Protein AF-A0A1C3NSG8-F1 (afdb_monomer_lite)

Organism: NCBI:txid56449

Sequence (57 aa):
MTRGRKRRFNPNIPGHIEQEALPKGIYWENGRWYMLADHPEGGRQVKRTVAFRSARL

Foldseek 3Di:
DPPPDDDDDDPPQPPVDDPNPDDPQWDDDPQFIWGFDADPVGDGTDTHTDGGNPDDD

Structure (mmCIF, N/CA/C/O backbone):
data_AF-A0A1C3NSG8-F1
#
_entry.id   AF-A0A1C3NSG8-F1
#
loop_
_atom_site.group_PDB
_atom_site.id
_atom_site.type_symbol
_atom_site.label_atom_id
_atom_site.label_alt_id
_atom_site.label_comp_id
_atom_site.label_asym_id
_atom_site.label_entity_id
_atom_site.label_seq_id
_atom_site.pdbx_PDB_ins_code
_atom_site.Cartn_x
_atom_site.Cartn_y
_atom_site.Cartn_z
_atom_site.occupancy
_atom_site.B_iso_or_equiv
_atom_site.auth_seq_id
_atom_site.auth_comp_id
_atom_site.auth_asym_id
_atom_site.auth_atom_id
_atom_site.pdbx_PDB_model_num
ATOM 1 N N . MET A 1 1 ? 20.222 -13.627 11.373 1.00 46.00 1 MET A N 1
ATOM 2 C CA . MET A 1 1 ? 18.939 -13.230 10.747 1.00 46.00 1 MET A CA 1
ATOM 3 C C . MET A 1 1 ? 18.862 -11.712 10.727 1.00 46.00 1 MET A C 1
ATOM 5 O O . MET A 1 1 ? 18.646 -11.114 11.774 1.00 46.00 1 MET A O 1
ATOM 9 N N . THR A 1 2 ? 19.133 -11.072 9.589 1.00 49.44 2 THR A N 1
ATOM 10 C CA . THR A 1 2 ? 19.197 -9.606 9.493 1.00 49.44 2 THR A CA 1
ATOM 11 C C . THR A 1 2 ? 17.858 -9.010 9.920 1.00 49.44 2 THR A C 1
ATOM 13 O O . THR A 1 2 ? 16.829 -9.238 9.283 1.00 49.44 2 THR A O 1
ATOM 16 N N . ARG A 1 3 ? 17.850 -8.312 11.060 1.00 58.25 3 ARG A N 1
ATOM 17 C CA . ARG A 1 3 ? 16.649 -7.717 11.647 1.00 58.25 3 ARG A CA 1
ATOM 18 C C . ARG A 1 3 ? 16.236 -6.557 10.746 1.00 58.25 3 ARG A C 1
ATOM 20 O O . ARG A 1 3 ? 16.756 -5.454 10.869 1.00 58.25 3 ARG A O 1
ATOM 27 N N . GLY A 1 4 ? 15.362 -6.839 9.781 1.00 65.94 4 GLY A N 1
ATOM 28 C CA . GLY A 1 4 ? 14.810 -5.822 8.892 1.00 65.94 4 GLY A CA 1
ATOM 29 C C . GLY A 1 4 ? 14.250 -4.648 9.698 1.00 65.94 4 GLY A C 1
ATOM 30 O O . GLY A 1 4 ? 13.748 -4.828 10.812 1.00 65.94 4 GLY A O 1
ATOM 31 N N . ARG A 1 5 ? 14.360 -3.436 9.148 1.00 75.31 5 ARG A N 1
ATOM 32 C CA . ARG A 1 5 ? 13.852 -2.218 9.787 1.00 75.31 5 ARG A CA 1
ATOM 33 C C . ARG A 1 5 ? 12.369 -2.400 10.119 1.00 75.31 5 ARG A C 1
ATOM 35 O O . ARG A 1 5 ? 11.589 -2.771 9.242 1.00 75.31 5 ARG A O 1
ATOM 42 N N . LYS A 1 6 ? 11.984 -2.125 11.372 1.00 76.38 6 LYS A N 1
ATOM 43 C CA . LYS A 1 6 ? 10.569 -2.098 11.772 1.00 76.38 6 LYS A CA 1
ATOM 44 C C . LYS A 1 6 ? 9.802 -1.167 10.833 1.00 76.38 6 LYS A C 1
ATOM 46 O O . LYS A 1 6 ? 10.291 -0.077 10.512 1.00 76.38 6 LYS A O 1
ATOM 51 N N . ARG A 1 7 ? 8.614 -1.592 10.398 1.00 81.38 7 ARG A N 1
ATOM 52 C CA . ARG A 1 7 ? 7.709 -0.710 9.659 1.00 81.38 7 ARG A CA 1
ATOM 53 C C . ARG A 1 7 ? 7.379 0.495 10.529 1.00 81.38 7 ARG A C 1
ATOM 55 O O . ARG A 1 7 ? 7.153 0.360 11.727 1.00 81.38 7 ARG A O 1
ATOM 62 N N . ARG A 1 8 ? 7.411 1.674 9.917 1.00 85.50 8 ARG A N 1
ATOM 63 C CA . ARG A 1 8 ? 6.899 2.897 10.531 1.00 85.50 8 ARG A CA 1
ATOM 64 C C . ARG A 1 8 ? 5.429 3.029 10.166 1.00 85.50 8 ARG A C 1
ATOM 66 O O . ARG A 1 8 ? 5.051 2.629 9.065 1.00 85.50 8 ARG A O 1
ATOM 73 N N . PHE A 1 9 ? 4.650 3.607 11.073 1.00 87.19 9 PHE A N 1
ATOM 74 C CA . PHE A 1 9 ? 3.273 3.988 10.796 1.00 87.19 9 PHE A CA 1
ATOM 75 C C . PHE A 1 9 ? 3.219 4.892 9.559 1.00 87.19 9 PHE A C 1
ATOM 77 O O . PHE A 1 9 ? 3.976 5.861 9.454 1.00 87.19 9 PHE A O 1
ATOM 84 N N . ASN A 1 10 ? 2.345 4.553 8.617 1.00 87.69 10 ASN A N 1
ATOM 85 C CA . ASN A 1 10 ? 2.102 5.321 7.409 1.00 87.69 10 ASN A CA 1
ATOM 86 C C . ASN A 1 10 ? 0.672 5.886 7.459 1.00 87.69 10 ASN A C 1
ATOM 88 O O . ASN A 1 10 ? -0.278 5.112 7.327 1.00 87.69 10 ASN A O 1
ATOM 92 N N . PRO A 1 11 ? 0.492 7.211 7.608 1.00 89.81 11 PRO A N 1
ATOM 93 C CA . PRO A 1 11 ? -0.836 7.824 7.691 1.00 89.81 11 PRO A CA 1
ATOM 94 C C . PRO A 1 11 ? -1.636 7.724 6.382 1.00 89.81 11 PRO A C 1
ATOM 96 O O . PRO A 1 11 ? -2.843 7.933 6.387 1.00 89.81 11 PRO A O 1
ATOM 99 N N . ASN A 1 12 ? -0.990 7.388 5.259 1.00 89.69 12 ASN A N 1
ATOM 100 C CA . ASN A 1 12 ? -1.662 7.246 3.966 1.00 89.69 12 ASN A CA 1
ATOM 101 C C . ASN A 1 12 ? -2.368 5.893 3.797 1.00 89.69 12 ASN A C 1
ATOM 103 O O . ASN A 1 12 ? -3.124 5.721 2.837 1.00 89.69 12 ASN A O 1
ATOM 107 N N . ILE A 1 13 ? -2.084 4.911 4.660 1.00 87.12 13 ILE A N 1
ATOM 108 C CA . ILE A 1 13 ? -2.780 3.619 4.655 1.00 87.12 13 ILE A CA 1
ATOM 109 C C . ILE A 1 13 ? -4.166 3.824 5.287 1.00 87.12 13 ILE A C 1
ATOM 111 O O . ILE A 1 13 ? -4.263 4.503 6.309 1.00 87.12 13 ILE A O 1
ATOM 115 N N . PRO A 1 14 ? -5.248 3.258 4.716 1.00 85.50 14 PRO A N 1
ATOM 116 C CA . PRO A 1 14 ? -6.582 3.384 5.293 1.00 85.50 14 PRO A CA 1
ATOM 117 C C . PRO A 1 14 ? -6.627 2.919 6.756 1.00 85.50 14 PRO A C 1
ATOM 119 O O . PRO A 1 14 ? -6.133 1.842 7.073 1.00 85.50 14 PRO A O 1
ATOM 122 N N . GLY A 1 15 ? -7.249 3.710 7.637 1.00 85.31 15 GLY A N 1
ATOM 123 C CA . GLY A 1 15 ? -7.212 3.479 9.090 1.00 85.31 15 GLY A CA 1
ATOM 124 C C . GLY A 1 15 ? -7.866 2.181 9.579 1.00 85.31 15 GLY A C 1
ATOM 125 O O . GLY A 1 15 ? -7.608 1.765 10.698 1.00 85.31 15 GLY A O 1
ATOM 126 N N . HIS A 1 16 ? -8.670 1.519 8.744 1.00 84.06 16 HIS A N 1
ATOM 127 C CA . HIS A 1 16 ? -9.232 0.197 9.040 1.00 84.06 16 HIS A CA 1
ATOM 128 C C . HIS A 1 16 ? -8.237 -0.957 8.809 1.00 84.06 16 HIS A C 1
ATOM 130 O O . HIS A 1 16 ? -8.579 -2.109 9.048 1.00 84.06 16 HIS A O 1
ATOM 136 N N . ILE A 1 17 ? -7.034 -0.677 8.297 1.00 85.44 17 ILE A N 1
ATOM 137 C CA . ILE A 1 17 ? -5.993 -1.678 8.060 1.00 85.44 17 ILE A CA 1
ATOM 138 C C . ILE A 1 17 ? -5.026 -1.698 9.239 1.00 85.44 17 ILE A C 1
ATOM 140 O O . ILE A 1 17 ? -4.369 -0.702 9.549 1.00 85.44 17 ILE A O 1
ATOM 144 N N . GLU A 1 18 ? -4.868 -2.874 9.833 1.00 87.62 18 GLU A N 1
ATOM 145 C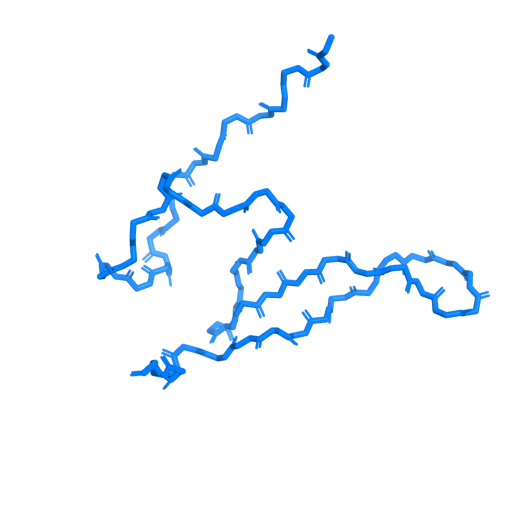 CA . GLU A 1 18 ? -3.859 -3.125 10.853 1.00 87.62 18 GLU A CA 1
ATOM 146 C C . GLU A 1 18 ? -2.457 -3.177 10.219 1.00 87.62 18 GLU A C 1
ATOM 148 O O . GLU A 1 18 ? -2.041 -4.171 9.621 1.00 87.62 18 GLU A O 1
ATOM 153 N N . GLN A 1 19 ? -1.707 -2.075 10.322 1.00 87.38 19 GLN A N 1
ATOM 154 C CA . GLN A 1 19 ? -0.396 -1.944 9.667 1.00 87.38 19 GLN A CA 1
ATOM 155 C C . GLN A 1 19 ? 0.670 -2.888 10.242 1.00 87.38 19 GLN A C 1
ATOM 157 O O . GLN A 1 19 ? 1.624 -3.241 9.541 1.00 87.38 19 GLN A O 1
ATOM 162 N N . GLU A 1 20 ? 0.517 -3.294 11.503 1.00 86.19 20 GLU A N 1
ATOM 163 C CA . GLU A 1 20 ? 1.432 -4.213 12.185 1.00 86.19 20 GLU A CA 1
ATOM 164 C C . GLU A 1 20 ? 1.278 -5.657 11.692 1.00 86.19 20 GLU A C 1
ATOM 166 O O . GLU A 1 20 ? 2.271 -6.379 11.602 1.00 86.19 20 GLU A O 1
ATOM 171 N N . ALA A 1 21 ? 0.069 -6.037 11.269 1.00 86.81 21 ALA A N 1
ATOM 172 C CA . ALA A 1 21 ? -0.247 -7.358 10.732 1.00 86.81 21 ALA A CA 1
ATOM 173 C C . ALA A 1 21 ? 0.129 -7.528 9.248 1.00 86.81 21 ALA A C 1
ATOM 175 O O . ALA A 1 21 ? 0.016 -8.622 8.693 1.00 86.81 21 ALA A O 1
ATOM 176 N N . LEU A 1 22 ? 0.588 -6.466 8.572 1.00 85.75 22 LEU A N 1
ATOM 177 C CA . LEU A 1 22 ? 0.905 -6.538 7.147 1.00 85.75 22 LEU A CA 1
ATOM 178 C C . LEU A 1 22 ? 2.031 -7.564 6.877 1.00 85.75 22 LEU A C 1
ATOM 180 O O . LEU A 1 22 ? 3.093 -7.501 7.506 1.00 85.75 22 LEU A O 1
ATOM 184 N N . PRO A 1 23 ? 1.898 -8.443 5.868 1.00 86.56 23 PRO A N 1
ATOM 185 C CA . PRO A 1 23 ? 2.972 -9.350 5.466 1.00 86.56 23 PRO A CA 1
ATOM 186 C C . PRO A 1 23 ? 4.212 -8.596 4.984 1.00 86.56 23 PRO A C 1
ATOM 188 O O . PRO A 1 23 ? 4.109 -7.485 4.458 1.00 86.56 23 PRO A O 1
ATOM 191 N N . LYS A 1 24 ? 5.404 -9.181 5.129 1.00 86.25 24 LYS A N 1
ATOM 192 C CA . LYS A 1 24 ? 6.635 -8.624 4.535 1.00 86.25 24 LYS A CA 1
ATOM 193 C C . LYS A 1 24 ? 6.532 -8.624 3.004 1.00 86.25 24 LYS A C 1
ATOM 195 O O . LYS A 1 24 ? 5.881 -9.486 2.432 1.00 86.25 24 LYS A O 1
ATOM 200 N N . GLY A 1 25 ? 7.171 -7.654 2.349 1.00 87.88 25 GLY A N 1
ATOM 201 C CA . GLY A 1 25 ? 7.174 -7.546 0.882 1.00 87.88 25 GLY A CA 1
ATOM 202 C C . GLY A 1 25 ? 5.935 -6.881 0.271 1.00 87.88 25 GLY A C 1
ATOM 203 O O . GLY A 1 25 ? 5.922 -6.630 -0.929 1.00 87.88 25 GLY A O 1
ATOM 204 N N . ILE A 1 26 ? 4.930 -6.538 1.085 1.00 90.38 26 ILE A N 1
ATOM 205 C CA . ILE A 1 26 ? 3.780 -5.721 0.680 1.00 90.38 26 ILE A CA 1
ATOM 206 C C . ILE A 1 26 ? 4.044 -4.250 1.008 1.00 90.38 26 ILE A C 1
ATOM 208 O O . ILE A 1 26 ? 4.469 -3.903 2.116 1.00 90.38 26 ILE A O 1
ATOM 212 N N . TYR A 1 27 ? 3.763 -3.374 0.054 1.00 90.50 27 TYR A N 1
ATOM 213 C CA . TYR A 1 27 ? 3.994 -1.940 0.154 1.00 90.50 27 TYR A CA 1
ATOM 214 C C . TYR A 1 27 ? 2.739 -1.162 -0.247 1.00 90.50 27 TYR A C 1
ATOM 216 O O . TYR A 1 27 ? 1.909 -1.655 -1.010 1.00 90.50 27 TYR A O 1
ATOM 224 N N . TRP A 1 28 ? 2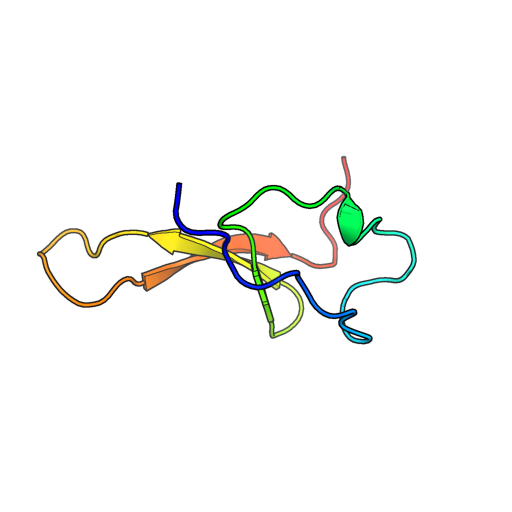.613 0.061 0.271 1.00 90.81 28 TRP A N 1
ATOM 225 C CA . TRP A 1 28 ? 1.514 0.979 -0.032 1.00 90.81 28 TRP A CA 1
ATOM 226 C C . TRP A 1 28 ? 2.047 2.285 -0.606 1.00 90.81 28 TRP A C 1
ATOM 228 O O . TRP A 1 28 ? 2.935 2.906 -0.021 1.00 90.81 28 TRP A O 1
ATOM 238 N N . GLU A 1 29 ? 1.492 2.707 -1.737 1.00 91.69 29 GLU A N 1
ATOM 239 C CA . GLU A 1 29 ? 1.791 3.981 -2.398 1.00 91.69 29 GLU A CA 1
ATOM 240 C C . GLU A 1 29 ? 0.673 4.286 -3.400 1.00 91.69 29 GLU A C 1
ATOM 242 O O . GLU A 1 29 ? 0.061 3.359 -3.926 1.00 91.69 29 GLU A O 1
ATOM 247 N N . ASN A 1 30 ? 0.401 5.562 -3.686 1.00 90.44 30 ASN A N 1
ATOM 248 C CA . ASN A 1 30 ? -0.541 5.990 -4.734 1.00 90.44 30 ASN A CA 1
ATOM 249 C C . ASN A 1 30 ? -1.913 5.281 -4.685 1.00 90.44 30 ASN A C 1
ATOM 251 O O . ASN A 1 30 ? -2.477 4.929 -5.718 1.00 90.44 30 ASN A O 1
ATOM 255 N N . GLY A 1 31 ? -2.436 5.024 -3.48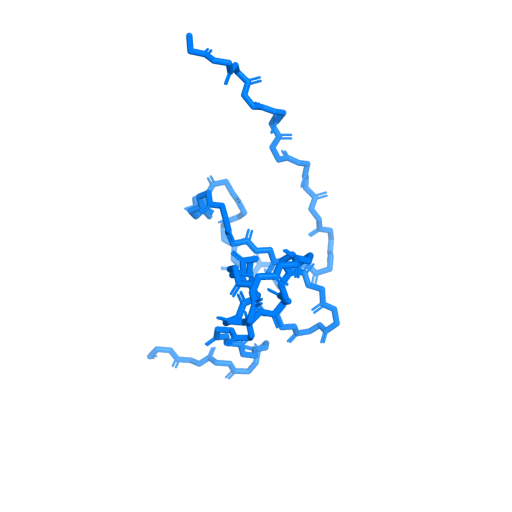0 1.00 90.31 31 GLY A N 1
ATOM 256 C CA . GLY A 1 31 ? -3.741 4.381 -3.295 1.00 90.31 31 GLY A CA 1
ATOM 257 C C . GLY A 1 31 ? -3.800 2.905 -3.706 1.00 90.31 31 GLY A C 1
ATOM 258 O O . GLY A 1 31 ? -4.894 2.390 -3.949 1.00 90.31 31 GLY A O 1
ATOM 259 N N . ARG A 1 32 ? -2.655 2.219 -3.803 1.00 93.06 32 ARG A N 1
ATOM 260 C CA . ARG A 1 32 ? -2.583 0.796 -4.144 1.00 93.06 32 ARG A CA 1
ATOM 261 C C . ARG A 1 32 ? -1.593 0.028 -3.274 1.00 93.06 32 ARG A C 1
ATOM 263 O O . ARG A 1 32 ? -0.553 0.540 -2.857 1.00 93.06 32 ARG A O 1
ATOM 270 N N . TRP A 1 33 ? -1.907 -1.243 -3.083 1.00 91.94 33 TRP A N 1
ATOM 271 C CA . TRP A 1 33 ? -1.000 -2.263 -2.586 1.00 91.94 33 TRP A CA 1
ATOM 272 C C . TRP A 1 33 ? -0.141 -2.783 -3.735 1.00 91.94 33 TRP A C 1
ATOM 274 O O . TRP A 1 33 ? -0.660 -3.115 -4.805 1.00 91.94 33 TRP A O 1
ATOM 284 N N . TYR A 1 34 ? 1.166 -2.882 -3.520 1.00 93.69 34 TYR A N 1
ATOM 285 C CA . TYR A 1 34 ? 2.087 -3.455 -4.494 1.00 93.69 34 TYR A CA 1
ATOM 286 C C . TYR A 1 34 ? 3.162 -4.321 -3.839 1.00 93.69 34 TYR A C 1
ATOM 288 O O . TYR A 1 34 ? 3.476 -4.172 -2.658 1.00 93.69 34 TYR A O 1
ATOM 296 N N . MET A 1 35 ? 3.738 -5.214 -4.636 1.00 94.38 35 MET A N 1
ATOM 297 C CA . MET A 1 35 ? 4.942 -5.976 -4.311 1.00 94.38 35 MET A CA 1
ATOM 298 C C . MET A 1 35 ? 6.068 -5.589 -5.263 1.00 94.38 35 MET A C 1
ATOM 300 O O . MET A 1 35 ? 5.816 -5.133 -6.380 1.00 94.38 35 MET A O 1
ATOM 304 N N . LEU A 1 36 ? 7.308 -5.777 -4.821 1.00 92.50 36 LEU A N 1
ATOM 305 C CA . LEU A 1 36 ? 8.461 -5.754 -5.712 1.00 92.50 36 LEU A CA 1
ATOM 306 C C . LEU A 1 36 ? 8.624 -7.158 -6.294 1.00 92.50 36 LEU A C 1
ATOM 308 O O . LEU A 1 36 ? 8.806 -8.115 -5.547 1.00 92.50 36 LEU A O 1
ATOM 312 N N . ALA A 1 37 ? 8.487 -7.270 -7.608 1.00 89.69 37 ALA A N 1
ATOM 313 C CA . ALA A 1 37 ? 8.686 -8.507 -8.348 1.00 89.69 37 ALA A CA 1
ATOM 314 C C . ALA A 1 37 ? 9.915 -8.364 -9.241 1.00 89.69 37 ALA A C 1
ATOM 316 O O . ALA A 1 37 ? 10.224 -7.262 -9.701 1.00 89.69 37 ALA A O 1
ATOM 317 N N . ASP A 1 38 ? 10.609 -9.465 -9.492 1.00 90.88 38 ASP A N 1
ATOM 318 C CA . ASP A 1 38 ? 11.752 -9.448 -10.395 1.00 90.88 38 ASP A CA 1
ATOM 319 C C . ASP A 1 38 ? 11.299 -9.130 -11.823 1.00 90.88 38 ASP A C 1
ATOM 321 O O . ASP A 1 38 ? 10.206 -9.509 -12.256 1.00 90.88 38 ASP A O 1
ATOM 325 N N . HIS A 1 39 ? 12.125 -8.365 -12.539 1.00 85.50 39 HIS A N 1
ATOM 326 C CA . HIS A 1 39 ? 11.854 -8.047 -13.934 1.00 85.50 39 HIS A CA 1
ATOM 327 C C . HIS A 1 39 ? 11.992 -9.330 -14.770 1.00 85.50 39 HIS A C 1
ATOM 329 O O . HIS A 1 39 ? 13.008 -10.012 -14.626 1.00 85.50 39 HIS A O 1
ATOM 335 N N . PRO A 1 40 ? 11.031 -9.658 -15.654 1.00 80.62 40 PRO A N 1
ATOM 336 C CA . PRO A 1 40 ? 11.049 -10.912 -16.414 1.00 80.62 40 PRO A CA 1
ATOM 337 C C . PRO A 1 40 ? 12.300 -11.077 -17.290 1.00 80.62 40 PRO A C 1
ATOM 339 O O . PRO A 1 40 ? 12.776 -12.189 -17.472 1.00 80.62 40 PRO A O 1
ATOM 342 N N . GLU A 1 41 ? 12.864 -9.974 -17.781 1.00 84.81 41 GLU A N 1
ATOM 343 C CA . GLU A 1 41 ? 14.065 -9.972 -18.634 1.00 84.81 41 GLU A CA 1
ATOM 344 C C . GLU A 1 41 ? 15.390 -9.813 -17.863 1.00 84.81 41 GLU A C 1
ATOM 346 O O . GLU A 1 41 ? 16.449 -9.660 -18.464 1.00 84.81 41 GLU A O 1
ATOM 351 N N . GLY A 1 42 ? 15.351 -9.844 -16.527 1.00 78.00 42 GLY A N 1
ATOM 352 C CA . GLY A 1 42 ? 16.500 -9.514 -15.687 1.00 78.00 42 GLY A CA 1
ATOM 353 C C . GLY A 1 42 ? 16.711 -7.999 -15.600 1.00 78.00 42 GLY A C 1
ATOM 354 O O . GLY A 1 42 ? 16.725 -7.279 -16.592 1.00 78.00 42 GLY A O 1
ATOM 355 N N . GLY A 1 43 ? 16.808 -7.470 -14.381 1.0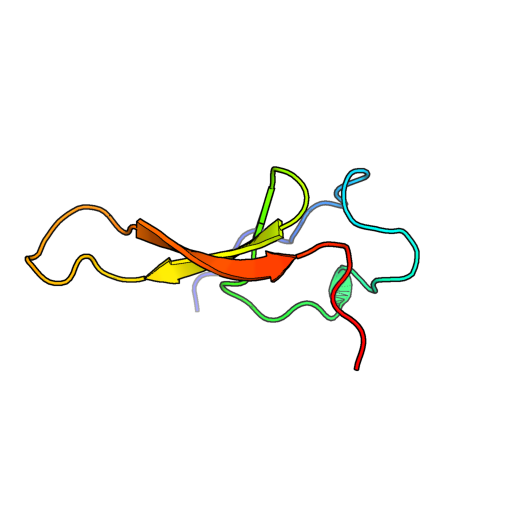0 82.94 43 GLY A N 1
ATOM 356 C CA . GLY A 1 43 ? 16.926 -6.029 -14.166 1.00 82.94 43 GLY A CA 1
ATOM 357 C C . GLY A 1 43 ? 16.364 -5.578 -12.826 1.00 82.94 43 GLY A C 1
ATOM 358 O O . GLY A 1 43 ? 16.205 -6.366 -11.894 1.00 82.94 43 GLY A O 1
ATOM 359 N N . ARG A 1 44 ? 16.062 -4.280 -12.717 1.00 86.81 44 ARG A N 1
ATOM 360 C CA . ARG A 1 44 ? 15.504 -3.697 -11.492 1.00 86.81 44 ARG A CA 1
ATOM 361 C C . ARG A 1 44 ? 14.111 -4.261 -11.218 1.00 86.81 44 ARG A C 1
ATOM 363 O O . ARG A 1 44 ? 13.281 -4.321 -12.118 1.00 86.81 44 ARG A O 1
ATOM 370 N N . GLN A 1 45 ? 13.837 -4.580 -9.955 1.00 90.62 45 GLN A N 1
ATOM 371 C CA . GLN A 1 45 ? 12.510 -5.022 -9.533 1.00 90.62 45 GLN A CA 1
ATOM 372 C C . GLN A 1 45 ? 11.415 -4.028 -9.939 1.00 90.62 45 GLN A C 1
ATOM 374 O O . GLN A 1 45 ? 11.553 -2.811 -9.772 1.00 90.62 45 GLN A O 1
ATOM 379 N N . VAL A 1 46 ? 10.307 -4.570 -10.436 1.00 92.12 46 VAL A N 1
ATOM 380 C CA . VAL A 1 46 ? 9.120 -3.825 -10.850 1.00 92.12 46 VAL A CA 1
ATOM 381 C C . VAL A 1 46 ? 8.070 -3.820 -9.747 1.00 92.12 46 VAL A C 1
ATOM 383 O O . VAL A 1 46 ? 7.915 -4.782 -8.994 1.00 92.12 46 VAL A O 1
ATOM 386 N N . LYS A 1 47 ? 7.309 -2.725 -9.654 1.00 94.12 47 LYS A N 1
ATOM 387 C CA . LYS A 1 47 ? 6.170 -2.623 -8.733 1.00 94.12 47 LYS A CA 1
ATOM 388 C C . LYS A 1 47 ? 4.959 -3.326 -9.349 1.00 94.12 47 LYS A C 1
ATOM 390 O O . LYS A 1 47 ? 4.313 -2.773 -10.238 1.00 94.12 47 LYS A O 1
ATOM 395 N N . ARG A 1 48 ? 4.617 -4.515 -8.857 1.00 93.75 48 ARG A N 1
ATOM 396 C CA . ARG A 1 48 ? 3.409 -5.247 -9.261 1.00 93.75 48 ARG A CA 1
ATOM 397 C C . ARG A 1 48 ? 2.245 -4.876 -8.352 1.00 93.75 48 ARG A C 1
ATOM 399 O O . ARG A 1 48 ? 2.320 -5.083 -7.145 1.00 93.75 48 ARG A O 1
ATOM 406 N N . THR A 1 49 ? 1.170 -4.341 -8.929 1.00 94.25 49 THR A N 1
ATOM 407 C CA . THR A 1 49 ? -0.050 -4.008 -8.173 1.00 94.25 49 THR A CA 1
ATOM 408 C C . THR A 1 49 ? -0.757 -5.289 -7.744 1.00 94.25 49 THR A C 1
ATOM 410 O O . THR A 1 49 ? -0.934 -6.189 -8.560 1.00 94.25 49 THR A O 1
ATOM 413 N N . VAL A 1 50 ? -1.147 -5.360 -6.474 1.00 92.12 50 VAL A N 1
ATOM 414 C CA . VAL A 1 50 ? -1.856 -6.505 -5.881 1.00 92.12 50 VAL A CA 1
ATOM 415 C C . VAL A 1 50 ? -3.324 -6.170 -5.656 1.00 92.12 50 VAL A C 1
ATOM 417 O O . VAL A 1 50 ? -4.195 -6.976 -5.952 1.00 92.12 50 VAL A O 1
ATOM 420 N N . ALA A 1 51 ? -3.598 -4.971 -5.150 1.00 90.81 51 ALA A N 1
ATOM 421 C CA . ALA A 1 51 ? -4.946 -4.512 -4.859 1.00 90.81 51 ALA A CA 1
ATOM 422 C C . ALA A 1 51 ? -4.990 -2.983 -4.846 1.00 90.81 51 ALA A C 1
ATOM 424 O O . ALA A 1 51 ? -3.995 -2.321 -4.552 1.00 90.81 51 ALA A O 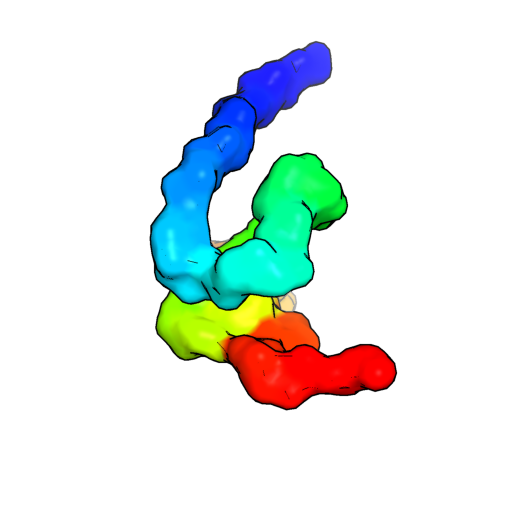1
ATOM 425 N N . PHE A 1 52 ? -6.155 -2.416 -5.132 1.00 90.50 52 PHE A N 1
ATOM 426 C CA . PHE A 1 52 ? -6.400 -0.983 -4.980 1.00 90.50 52 PHE A CA 1
ATOM 427 C C . PHE A 1 52 ? -7.007 -0.678 -3.610 1.00 90.50 52 PHE A C 1
ATOM 429 O O . PHE A 1 52 ? -7.507 -1.572 -2.930 1.00 90.50 52 PHE A O 1
ATOM 436 N N . ARG A 1 53 ? -7.018 0.602 -3.219 1.00 85.00 53 ARG A N 1
ATOM 437 C CA . ARG A 1 53 ? -7.693 1.092 -2.002 1.00 85.00 53 ARG A CA 1
ATOM 438 C C . ARG A 1 53 ? -9.155 0.656 -1.891 1.00 85.00 53 ARG A C 1
ATOM 440 O O . ARG A 1 53 ? -9.675 0.564 -0.788 1.00 85.00 53 ARG A O 1
ATOM 447 N N . SER A 1 54 ? -9.813 0.449 -3.026 1.00 83.81 54 SER A N 1
ATOM 448 C CA . SER A 1 54 ? -11.213 0.046 -3.122 1.00 83.81 54 SER A CA 1
ATOM 449 C C . SER A 1 54 ? -11.435 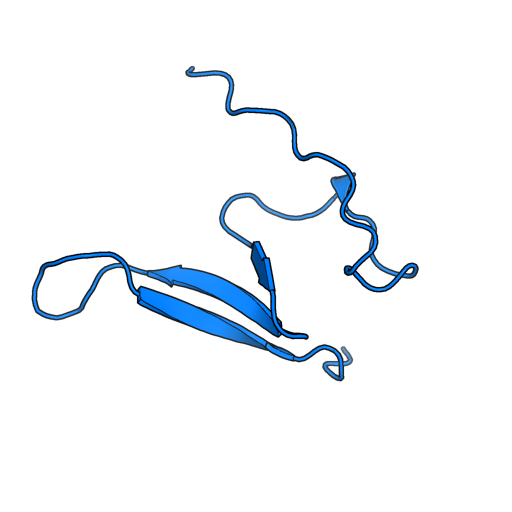-1.465 -3.053 1.00 83.81 54 SER A C 1
ATOM 451 O O . SER A 1 54 ? -12.589 -1.883 -3.092 1.00 83.81 54 SER A O 1
ATOM 453 N N . ALA A 1 55 ? -10.377 -2.280 -2.980 1.00 79.06 55 ALA A N 1
ATOM 454 C CA . ALA A 1 55 ? -10.524 -3.726 -2.889 1.00 79.06 55 ALA A CA 1
ATOM 455 C C . ALA A 1 55 ? -11.283 -4.100 -1.608 1.00 79.06 55 ALA A C 1
ATOM 457 O O . ALA A 1 55 ? -10.973 -3.612 -0.521 1.00 79.06 55 ALA A O 1
ATOM 458 N N . ARG A 1 56 ? -12.290 -4.955 -1.763 1.00 70.81 56 ARG A N 1
ATOM 459 C CA . ARG A 1 56 ? -13.094 -5.532 -0.685 1.00 70.81 56 ARG A CA 1
ATOM 460 C C . ARG A 1 56 ? -12.991 -7.052 -0.800 1.00 70.81 56 ARG A C 1
ATOM 462 O O . ARG A 1 56 ? -12.886 -7.552 -1.921 1.00 70.81 56 ARG A O 1
ATOM 469 N N . LEU A 1 57 ? -12.957 -7.732 0.342 1.00 59.88 57 LEU A N 1
ATOM 470 C CA . LEU A 1 57 ? -13.083 -9.188 0.443 1.00 59.88 57 LEU A CA 1
ATOM 471 C C . LEU A 1 57 ? -14.558 -9.562 0.574 1.00 59.88 57 LEU A C 1
ATOM 473 O O . LEU A 1 57 ? -15.293 -8.760 1.198 1.00 59.88 57 LEU A O 1
#

pLDDT: mean 84.57, std 10.35, range [46.0, 94.38]

Radius of gyration: 13.03 Å; chains: 1; bounding box: 32×21×31 Å

Secondary structure (DSSP, 8-state):
---PPPPPP-TTS-TTS-GGGPPTTEEEETTEEEEEE--TTSSSPEEEEEEETT---